Protein AF-A0A447U643-F1 (afdb_monomer_lite)

pLDDT: mean 84.45, std 20.15, range [32.84, 98.31]

Organism: Salmonella enterica I (NCBI:txid59201)

Structure (mmCIF, N/CA/C/O backbone):
data_AF-A0A447U643-F1
#
_entry.id   AF-A0A447U643-F1
#
loop_
_atom_site.group_PDB
_atom_site.id
_atom_site.type_symbol
_atom_site.label_atom_id
_atom_site.label_alt_id
_atom_site.label_comp_id
_atom_site.label_asym_id
_atom_site.label_entity_id
_atom_site.label_seq_id
_atom_site.pdbx_PDB_ins_code
_atom_site.Cartn_x
_atom_site.Cartn_y
_atom_site.Cartn_z
_atom_site.occupancy
_atom_site.B_iso_or_equiv
_atom_site.auth_seq_id
_atom_site.auth_comp_id
_atom_site.auth_asym_id
_atom_site.auth_atom_id
_atom_site.pdbx_PDB_model_num
ATOM 1 N N . MET A 1 1 ? -28.670 18.542 14.759 1.00 67.56 1 MET A N 1
ATOM 2 C CA . MET A 1 1 ? -28.078 17.184 14.752 1.00 67.56 1 MET A CA 1
ATOM 3 C C . MET A 1 1 ? -26.812 17.221 15.595 1.00 67.56 1 MET A C 1
ATOM 5 O O . MET A 1 1 ? -26.021 18.128 15.376 1.00 67.56 1 MET A O 1
ATOM 9 N N . SER A 1 2 ? -26.626 16.322 16.570 1.00 85.25 2 SER A N 1
ATOM 10 C CA . SER A 1 2 ? -25.354 16.250 17.307 1.00 85.25 2 SER A CA 1
ATOM 11 C C . SER A 1 2 ? -24.303 15.559 16.443 1.00 85.25 2 SER A C 1
ATOM 13 O O . SER A 1 2 ? -24.580 14.503 15.871 1.00 85.25 2 SER A O 1
ATOM 15 N N . LEU A 1 3 ? -23.105 16.133 16.352 1.00 87.19 3 LEU A N 1
ATOM 16 C CA . LEU A 1 3 ? -21.991 15.479 15.670 1.00 87.19 3 LEU A CA 1
ATOM 17 C C . LEU A 1 3 ? -21.588 14.204 16.432 1.00 87.19 3 LEU A C 1
ATOM 19 O O . LEU A 1 3 ? -21.605 14.206 17.666 1.00 87.19 3 LEU A O 1
ATOM 23 N N . PRO A 1 4 ? -21.238 13.113 15.732 1.00 88.06 4 PRO A N 1
ATOM 24 C CA . PRO A 1 4 ? -20.767 11.899 16.384 1.00 88.06 4 PRO A CA 1
ATOM 25 C C . PRO A 1 4 ? -19.458 12.169 17.141 1.00 88.06 4 PRO A C 1
ATOM 27 O O . PRO A 1 4 ? -18.509 12.716 16.583 1.00 88.06 4 PRO A O 1
ATOM 30 N N . TYR A 1 5 ? -19.405 11.767 18.413 1.00 94.06 5 TYR A N 1
ATOM 31 C CA . TYR A 1 5 ? -18.195 11.825 19.236 1.00 94.06 5 TYR A CA 1
ATOM 32 C C . TYR A 1 5 ? -17.400 10.521 19.106 1.00 94.06 5 TYR A C 1
ATOM 34 O O . TYR A 1 5 ? -17.943 9.434 19.312 1.00 94.06 5 TYR A O 1
ATOM 42 N N . LEU A 1 6 ? -16.105 10.628 18.794 1.00 95.88 6 LEU A N 1
ATOM 43 C CA . LEU A 1 6 ? -15.166 9.507 18.793 1.00 95.88 6 LEU A CA 1
ATOM 44 C C . LEU A 1 6 ? -14.160 9.687 19.929 1.00 95.88 6 LEU A C 1
ATOM 46 O O . LEU A 1 6 ? -13.400 10.654 19.948 1.00 95.88 6 LEU A O 1
ATOM 50 N N . SER A 1 7 ? -14.102 8.719 20.842 1.00 97.06 7 SER A N 1
ATOM 51 C CA . SER A 1 7 ? -12.969 8.609 21.763 1.00 97.06 7 SER A CA 1
ATOM 52 C C . SER A 1 7 ? -11.663 8.404 20.989 1.00 97.06 7 SER A C 1
ATOM 54 O O . SER A 1 7 ? -11.645 7.888 19.868 1.00 97.06 7 SER A O 1
ATOM 56 N N . LEU A 1 8 ? -10.538 8.730 21.622 1.00 97.88 8 LEU A N 1
ATOM 57 C CA . LEU A 1 8 ? -9.215 8.575 21.019 1.00 97.88 8 LEU A CA 1
ATOM 58 C C . LEU A 1 8 ? -8.931 7.128 20.574 1.00 97.88 8 LEU A C 1
ATOM 60 O O . LEU A 1 8 ? -8.360 6.900 19.509 1.00 97.88 8 LEU A O 1
ATOM 64 N N . SER A 1 9 ? -9.374 6.138 21.354 1.00 98.19 9 SER A N 1
ATOM 65 C CA . SER A 1 9 ? -9.249 4.720 20.998 1.00 98.19 9 SER A CA 1
ATOM 66 C C . SER A 1 9 ? -10.071 4.364 19.758 1.00 98.19 9 SER A C 1
ATOM 68 O O . SER A 1 9 ? -9.573 3.666 18.876 1.00 98.19 9 SER A O 1
ATOM 70 N N . GLN A 1 10 ? -11.297 4.883 19.641 1.00 97.75 10 GLN A N 1
ATOM 71 C CA . GLN A 1 10 ? -12.127 4.679 18.451 1.00 97.75 10 GLN A CA 1
ATOM 72 C C . GLN A 1 10 ? -11.513 5.347 17.217 1.00 97.75 10 GLN A C 1
ATOM 74 O O . GLN A 1 10 ? -11.446 4.713 16.167 1.00 97.75 10 GLN A O 1
ATOM 79 N N . ALA A 1 11 ? -11.005 6.576 17.346 1.00 97.06 11 ALA A N 1
ATOM 80 C CA . ALA A 1 11 ? -10.344 7.285 16.252 1.00 97.06 11 ALA A CA 1
ATOM 81 C C . ALA A 1 11 ? -9.099 6.532 15.745 1.00 97.06 11 ALA A C 1
ATOM 83 O O . ALA A 1 11 ? -8.931 6.359 14.538 1.00 97.06 11 ALA A O 1
ATOM 84 N N . ARG A 1 12 ? -8.263 5.999 16.650 1.00 97.88 12 ARG A N 1
ATOM 85 C CA . ARG A 1 12 ? -7.102 5.169 16.279 1.00 97.88 12 ARG A CA 1
ATOM 86 C C . ARG A 1 12 ? -7.513 3.887 15.563 1.00 97.88 12 ARG A C 1
ATOM 88 O O . ARG A 1 12 ? -6.961 3.576 14.512 1.00 97.88 12 ARG A O 1
ATOM 95 N N . CYS A 1 13 ? -8.489 3.157 16.103 1.00 98.00 13 CYS A N 1
ATOM 96 C CA . CYS A 1 13 ? -8.994 1.940 15.468 1.00 98.00 13 CYS A CA 1
ATOM 97 C C . CYS A 1 13 ? -9.582 2.232 14.086 1.00 98.00 13 CYS A C 1
ATOM 99 O O . CYS A 1 13 ? -9.329 1.476 13.152 1.00 98.00 13 CYS A O 1
ATOM 101 N N . LEU A 1 14 ? -10.313 3.340 13.938 1.00 96.94 14 LEU A N 1
ATOM 102 C CA . LEU A 1 14 ? -10.850 3.780 12.656 1.00 96.94 14 LEU A CA 1
ATOM 103 C C . LEU A 1 14 ? -9.731 4.104 11.663 1.00 96.94 14 LEU A C 1
ATOM 105 O O . LEU A 1 14 ? -9.799 3.665 10.520 1.00 96.94 14 LEU A O 1
ATOM 109 N N . HIS A 1 15 ? -8.677 4.799 12.091 1.00 96.00 15 HIS A N 1
ATOM 110 C CA . HIS A 1 15 ? -7.533 5.108 11.235 1.00 96.00 15 HIS A CA 1
ATOM 111 C C . HIS A 1 15 ? -6.780 3.841 10.797 1.00 96.00 15 HIS A C 1
ATOM 113 O O . HIS A 1 15 ? -6.546 3.636 9.606 1.00 96.00 15 HIS A O 1
ATOM 119 N N . LEU A 1 16 ? -6.477 2.933 11.731 1.00 96.81 16 LEU A N 1
ATOM 120 C CA . LEU A 1 16 ? -5.867 1.635 11.417 1.00 96.81 16 LEU A CA 1
ATOM 121 C C . LEU A 1 16 ? -6.764 0.799 10.497 1.00 96.81 16 LEU A C 1
ATOM 123 O O . LEU A 1 16 ? -6.270 0.102 9.608 1.00 96.81 16 LEU A O 1
ATOM 127 N N . ALA A 1 17 ? -8.084 0.862 10.689 1.00 96.56 17 ALA A N 1
ATOM 128 C CA . ALA A 1 17 ? -9.041 0.215 9.807 1.00 96.56 17 ALA A CA 1
ATOM 129 C C . ALA A 1 17 ? -9.013 0.854 8.423 1.00 96.56 17 ALA A C 1
ATOM 131 O O . ALA A 1 17 ? -8.928 0.120 7.453 1.00 96.56 17 ALA A O 1
ATOM 132 N N . ALA A 1 18 ? -9.022 2.176 8.289 1.00 95.62 18 ALA A N 1
ATOM 133 C CA . ALA A 1 18 ? -8.945 2.842 6.993 1.00 95.62 18 ALA A CA 1
A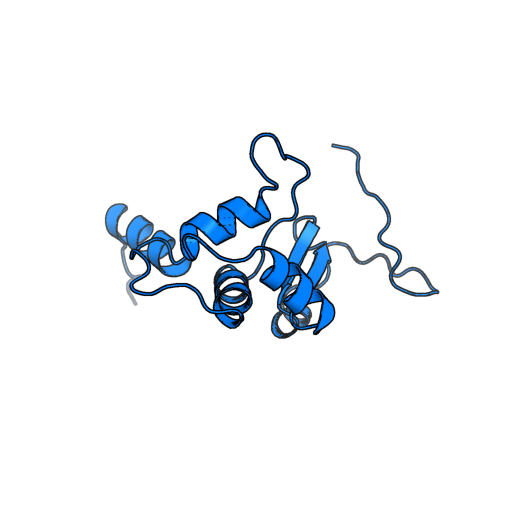TOM 134 C C . ALA A 1 18 ? -7.662 2.457 6.239 1.00 95.62 18 ALA A C 1
ATOM 136 O O . ALA A 1 18 ? -7.731 2.094 5.071 1.00 95.62 18 ALA A O 1
ATOM 137 N N . GLN A 1 19 ? -6.526 2.393 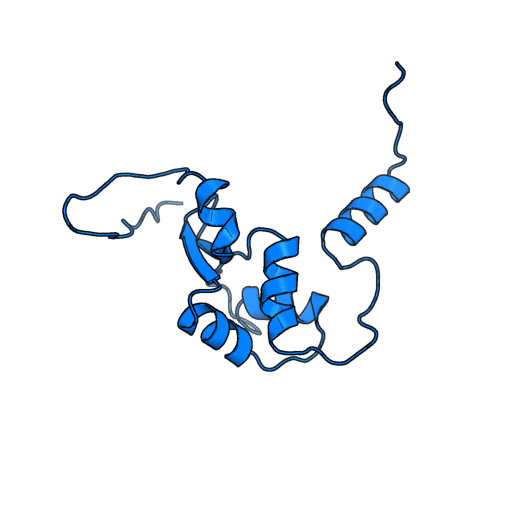6.938 1.00 94.75 19 GLN A N 1
ATOM 138 C CA . GLN A 1 19 ? -5.209 2.052 6.381 1.00 94.75 19 GLN A CA 1
ATOM 139 C C . GLN A 1 19 ? -4.986 0.552 6.116 1.00 94.75 19 GLN A C 1
ATOM 141 O O . GLN A 1 19 ? -4.019 0.175 5.455 1.00 94.75 19 GLN A O 1
ATOM 146 N N . GLY A 1 20 ? -5.859 -0.320 6.628 1.00 94.56 20 GLY A N 1
ATOM 147 C CA . GLY A 1 20 ? -5.721 -1.772 6.476 1.00 94.56 20 GLY A CA 1
ATOM 148 C C . GLY A 1 20 ? -4.747 -2.446 7.421 1.00 94.56 20 GLY A C 1
ATOM 149 O O . GLY A 1 20 ? -4.310 -3.556 7.148 1.00 94.56 20 GLY A O 1
ATOM 150 N N . LEU A 1 21 ? -4.466 -1.801 8.546 1.00 96.50 21 LEU A N 1
ATOM 151 C CA . LEU A 1 21 ? -3.530 -2.263 9.566 1.00 96.50 21 LEU A CA 1
ATOM 152 C C . LEU A 1 21 ? -4.231 -2.789 10.826 1.00 96.50 21 LEU A C 1
ATOM 154 O O . LEU A 1 21 ? -3.588 -3.380 11.684 1.00 96.50 21 LEU A O 1
ATOM 158 N N . LEU A 1 22 ? -5.553 -2.609 10.953 1.00 96.56 22 LEU A N 1
ATOM 159 C CA . LEU A 1 22 ? -6.289 -3.056 12.144 1.00 96.56 22 LEU A CA 1
ATOM 160 C C . LEU A 1 22 ? -6.341 -4.587 12.285 1.00 96.56 22 LEU A C 1
ATOM 162 O O . LEU A 1 22 ? -6.459 -5.107 13.391 1.00 96.56 22 LEU A O 1
ATOM 166 N N . LYS A 1 23 ? -6.310 -5.322 11.169 1.00 92.75 23 LYS A N 1
ATOM 167 C CA . LYS A 1 23 ? -6.421 -6.785 11.151 1.00 92.75 23 LYS A CA 1
ATOM 168 C C . LYS A 1 23 ? -5.225 -7.375 10.424 1.00 92.75 23 LYS A C 1
ATOM 170 O O . LYS A 1 23 ? -4.894 -6.931 9.330 1.00 92.75 23 LYS A O 1
ATOM 175 N N . LYS A 1 24 ? -4.644 -8.426 10.999 1.00 90.19 24 LYS A N 1
ATOM 176 C CA . LYS A 1 24 ? -3.598 -9.212 10.341 1.00 90.19 24 LYS A CA 1
ATOM 177 C C . LYS A 1 24 ? -4.152 -9.888 9.070 1.00 90.19 24 LYS A C 1
ATOM 179 O O . LYS A 1 24 ? -5.285 -10.388 9.115 1.00 90.19 24 LYS A O 1
ATOM 184 N N . PRO A 1 25 ? -3.378 -9.956 7.969 1.00 89.88 25 PRO A N 1
ATOM 185 C CA . PRO A 1 25 ? -3.738 -10.749 6.796 1.00 89.88 25 PRO A CA 1
ATOM 186 C C . PRO A 1 25 ? -4.030 -12.207 7.168 1.00 89.88 25 PRO A C 1
ATOM 188 O O . PRO A 1 25 ? -3.317 -12.808 7.971 1.00 89.88 25 PRO A O 1
ATOM 191 N N . ARG A 1 26 ? -5.101 -12.771 6.597 1.00 90.44 26 ARG A N 1
ATOM 192 C CA . ARG A 1 26 ? -5.562 -14.148 6.879 1.00 90.44 26 ARG A CA 1
ATOM 193 C C . ARG A 1 26 ? -5.124 -15.174 5.837 1.00 90.44 26 ARG A C 1
ATOM 195 O O . ARG A 1 26 ? -5.327 -16.364 6.041 1.00 90.44 26 ARG A O 1
ATOM 202 N N . ARG A 1 27 ? -4.570 -14.711 4.719 1.00 95.12 27 ARG A N 1
ATOM 203 C CA . ARG A 1 27 ? -4.074 -15.531 3.614 1.00 95.12 27 ARG A CA 1
ATOM 204 C C . ARG A 1 27 ? -2.808 -14.911 3.041 1.00 95.12 27 ARG A C 1
ATOM 206 O O . ARG A 1 27 ? -2.548 -13.731 3.277 1.00 95.12 27 ARG A O 1
ATOM 213 N N . ASN A 1 28 ? -2.086 -15.696 2.249 1.00 96.00 28 ASN A N 1
ATOM 214 C CA . ASN A 1 28 ? -0.999 -15.184 1.424 1.00 96.00 28 ASN A CA 1
ATOM 215 C C . ASN A 1 28 ? -1.532 -14.150 0.427 1.00 96.00 28 ASN A C 1
ATOM 217 O O . ASN A 1 28 ? -2.674 -14.259 -0.042 1.00 96.00 28 ASN A O 1
ATOM 221 N N . ALA A 1 29 ? -0.700 -13.157 0.125 1.00 97.31 29 ALA A N 1
ATOM 222 C CA . ALA A 1 29 ? -1.010 -12.134 -0.857 1.00 97.31 29 ALA A CA 1
ATOM 223 C C . ALA A 1 29 ? -1.134 -12.734 -2.268 1.00 97.31 29 ALA A C 1
ATOM 225 O O . ALA A 1 29 ? -0.500 -13.735 -2.600 1.00 97.31 29 ALA A O 1
ATOM 226 N N . LEU A 1 30 ? -1.956 -12.095 -3.089 1.00 97.69 30 LEU A N 1
ATOM 227 C CA . LEU A 1 30 ? -2.130 -12.328 -4.517 1.00 97.69 30 LEU A CA 1
ATOM 228 C C . LEU A 1 30 ? -1.717 -11.054 -5.274 1.00 97.69 30 LEU A C 1
ATOM 230 O O . LEU A 1 30 ? -1.759 -9.973 -4.682 1.00 97.69 30 LEU A O 1
ATOM 234 N N . PRO A 1 31 ? -1.386 -11.129 -6.577 1.00 97.25 31 PRO A N 1
ATOM 235 C CA . PRO A 1 31 ? -0.925 -9.965 -7.341 1.00 97.25 31 PRO A CA 1
ATOM 236 C C . PRO A 1 31 ? -1.838 -8.736 -7.228 1.00 97.25 31 PRO A C 1
ATOM 238 O O . PRO A 1 31 ? -1.367 -7.627 -6.987 1.00 97.25 31 PRO A O 1
ATOM 241 N N . GLY A 1 32 ? -3.157 -8.941 -7.307 1.00 97.00 32 GLY A N 1
ATOM 242 C CA . GLY A 1 32 ? -4.140 -7.857 -7.207 1.00 97.00 32 GLY A CA 1
ATOM 243 C C . GLY A 1 32 ? -4.200 -7.169 -5.837 1.00 97.00 32 GLY A C 1
ATOM 244 O O . GLY A 1 32 ? -4.723 -6.059 -5.737 1.00 97.00 32 GLY A O 1
ATOM 245 N N . ASP A 1 33 ? -3.646 -7.775 -4.781 1.00 97.50 33 ASP A N 1
ATOM 246 C CA . ASP A 1 33 ? -3.651 -7.169 -3.448 1.00 97.50 33 ASP A CA 1
ATOM 247 C C . ASP A 1 33 ? -2.703 -5.965 -3.351 1.00 97.50 33 ASP A C 1
ATOM 249 O O . ASP A 1 33 ? -2.934 -5.089 -2.519 1.00 97.50 33 ASP A O 1
ATOM 253 N N . VAL A 1 34 ? -1.677 -5.875 -4.210 1.00 97.94 34 VAL A N 1
ATOM 254 C CA . VAL A 1 34 ? -0.801 -4.692 -4.291 1.00 97.94 34 VAL A CA 1
ATOM 255 C C . VAL A 1 34 ? -1.608 -3.477 -4.733 1.00 97.94 34 VAL A C 1
ATOM 257 O O . VAL A 1 34 ? -1.658 -2.472 -4.020 1.00 97.94 34 VAL A O 1
ATOM 260 N N . LEU A 1 35 ? -2.313 -3.596 -5.861 1.00 97.31 35 LEU A N 1
ATOM 261 C CA . LEU A 1 35 ? -3.186 -2.537 -6.359 1.00 97.31 35 LEU A CA 1
ATOM 262 C C . LEU A 1 35 ? -4.286 -2.210 -5.345 1.00 97.31 35 LEU A C 1
ATOM 264 O O . LEU A 1 35 ? -4.562 -1.035 -5.110 1.00 97.31 35 LEU A O 1
ATOM 268 N N . ALA A 1 36 ? -4.886 -3.220 -4.706 1.00 96.88 36 ALA A N 1
ATOM 269 C CA . ALA A 1 36 ? -5.919 -3.012 -3.694 1.00 96.88 36 ALA A CA 1
ATOM 270 C C . ALA A 1 36 ? -5.391 -2.269 -2.452 1.00 96.88 36 ALA A C 1
ATOM 272 O O . ALA A 1 36 ? -6.075 -1.389 -1.927 1.00 96.88 36 ALA A O 1
ATOM 273 N N . ALA A 1 37 ? -4.178 -2.587 -1.991 1.00 97.25 37 ALA A N 1
ATOM 274 C CA . ALA A 1 37 ? -3.549 -1.916 -0.857 1.00 97.25 37 ALA A CA 1
ATOM 275 C C . ALA A 1 37 ? -3.248 -0.445 -1.170 1.00 97.25 37 ALA A C 1
ATOM 277 O O . ALA A 1 37 ? -3.602 0.426 -0.375 1.00 97.25 37 ALA A O 1
ATOM 278 N N . ILE A 1 38 ? -2.663 -0.159 -2.337 1.00 97.00 38 ILE A N 1
ATOM 279 C CA . ILE A 1 38 ? -2.379 1.217 -2.778 1.00 97.00 38 ILE A CA 1
ATOM 280 C C . ILE A 1 38 ? -3.686 1.984 -2.980 1.00 97.00 38 ILE A C 1
ATOM 282 O O . ILE A 1 38 ? -3.835 3.082 -2.460 1.00 97.00 38 ILE A O 1
ATOM 286 N N . SER A 1 39 ? -4.684 1.365 -3.611 1.00 95.56 39 SER A N 1
ATOM 287 C CA . SER A 1 39 ? -6.020 1.945 -3.806 1.00 95.56 39 SER A CA 1
ATOM 288 C C . SER A 1 39 ? -6.734 2.301 -2.504 1.00 95.56 39 SER A C 1
ATOM 290 O O . SER A 1 39 ? -7.541 3.225 -2.475 1.00 95.56 39 SER A O 1
ATOM 292 N N . ARG A 1 40 ? -6.466 1.568 -1.421 1.00 95.75 40 ARG A N 1
ATOM 293 C CA . ARG A 1 40 ? -7.016 1.861 -0.095 1.00 95.75 40 ARG A CA 1
ATOM 294 C C . ARG A 1 40 ? -6.306 3.031 0.585 1.00 95.75 40 ARG A C 1
ATOM 296 O O . ARG A 1 40 ? -6.957 3.811 1.271 1.00 95.75 40 ARG A O 1
ATOM 303 N N . MET A 1 41 ? -4.986 3.127 0.422 1.00 94.56 41 MET A N 1
ATOM 304 C CA . MET A 1 41 ? -4.194 4.269 0.901 1.00 94.56 41 MET A CA 1
ATOM 305 C C . MET A 1 41 ? -4.372 5.514 0.024 1.00 94.56 41 MET A C 1
ATOM 307 O O . MET A 1 41 ? -4.027 6.610 0.452 1.00 94.56 41 MET A O 1
ATOM 311 N N . ALA A 1 42 ? -4.906 5.323 -1.184 1.00 92.25 42 ALA A N 1
ATOM 312 C CA . ALA A 1 42 ? -5.037 6.265 -2.288 1.00 92.25 42 ALA A CA 1
ATOM 313 C C . ALA A 1 42 ? -3.705 6.712 -2.921 1.00 92.25 42 ALA A C 1
ATOM 315 O O . ALA A 1 42 ? -3.634 6.833 -4.140 1.00 92.25 42 ALA A O 1
ATOM 316 N N . LEU A 1 43 ? -2.641 6.872 -2.131 1.00 92.69 43 LEU A N 1
ATOM 317 C CA . LEU A 1 43 ? -1.286 7.174 -2.596 1.00 92.69 43 LEU A CA 1
ATOM 318 C C . LEU A 1 43 ? -0.271 6.286 -1.864 1.00 92.69 43 LEU A C 1
ATOM 320 O O . LEU A 1 43 ? -0.403 6.043 -0.662 1.00 92.69 43 LEU A O 1
ATOM 324 N N . LEU A 1 44 ? 0.764 5.830 -2.569 1.00 95.38 44 LEU A N 1
ATOM 325 C CA . LEU A 1 44 ? 1.938 5.195 -1.962 1.00 95.38 44 LEU A CA 1
ATOM 326 C C . LEU A 1 44 ? 3.185 6.005 -2.302 1.00 95.38 44 LEU A C 1
ATOM 328 O O . LEU A 1 44 ? 3.620 5.996 -3.444 1.00 95.38 44 LEU A O 1
ATOM 332 N N . GLN A 1 45 ? 3.762 6.695 -1.324 1.00 93.62 45 GLN A N 1
ATOM 333 C CA . GLN A 1 45 ? 4.933 7.546 -1.535 1.00 93.62 45 GLN A CA 1
ATOM 334 C C . GLN A 1 45 ? 6.131 6.766 -2.097 1.00 93.62 45 GLN A C 1
ATOM 336 O O . GLN A 1 45 ? 6.428 5.659 -1.644 1.00 93.62 45 GLN A O 1
ATOM 341 N N . ILE A 1 46 ? 6.826 7.375 -3.056 1.00 92.69 46 ILE A N 1
ATOM 342 C CA . ILE A 1 46 ? 8.122 6.949 -3.578 1.00 92.69 46 ILE A CA 1
ATOM 343 C C . ILE A 1 46 ? 9.181 7.700 -2.773 1.00 92.69 46 ILE A C 1
ATOM 345 O O . ILE A 1 46 ? 9.221 8.925 -2.775 1.00 92.69 46 ILE A O 1
ATOM 349 N N . ASP A 1 47 ? 10.018 6.957 -2.062 1.00 88.06 47 ASP A N 1
ATOM 350 C CA . ASP A 1 47 ? 11.059 7.505 -1.193 1.00 88.06 47 ASP A CA 1
ATOM 351 C C . ASP A 1 47 ? 12.427 6.971 -1.633 1.00 88.06 47 ASP A C 1
ATOM 353 O O . ASP A 1 47 ? 12.540 5.834 -2.112 1.00 88.06 47 ASP A O 1
ATOM 357 N N . THR A 1 48 ? 13.459 7.794 -1.469 1.00 78.56 48 THR A N 1
ATOM 358 C CA . THR A 1 48 ? 14.853 7.471 -1.780 1.00 78.56 48 THR A CA 1
ATOM 359 C C . THR A 1 48 ? 15.541 6.687 -0.658 1.00 78.56 48 THR A C 1
ATOM 361 O O . THR A 1 48 ? 16.553 6.034 -0.919 1.00 78.56 48 THR A O 1
ATOM 364 N N . ILE A 1 49 ? 14.993 6.670 0.564 1.00 81.75 49 ILE A N 1
ATOM 365 C CA . ILE A 1 49 ? 15.543 5.900 1.688 1.00 81.75 49 ILE A CA 1
ATOM 366 C C . ILE A 1 49 ? 15.472 4.392 1.397 1.00 81.75 49 ILE A C 1
ATOM 368 O O . ILE A 1 49 ? 14.407 3.839 1.104 1.00 81.75 49 ILE A O 1
ATOM 372 N N 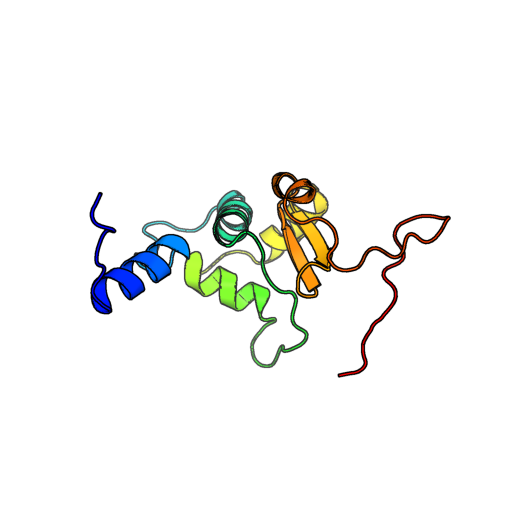. ASN A 1 50 ? 16.614 3.707 1.526 1.00 86.38 50 ASN A N 1
ATOM 373 C CA . ASN A 1 50 ? 16.766 2.299 1.144 1.00 86.38 50 ASN A CA 1
ATOM 374 C C . ASN A 1 50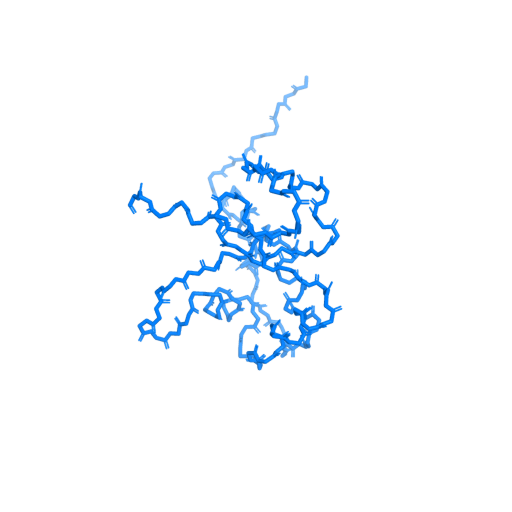 ? 17.679 1.460 2.067 1.00 86.38 50 ASN A C 1
ATOM 376 O O . ASN A 1 50 ? 18.175 0.425 1.632 1.00 86.38 50 ASN A O 1
ATOM 380 N N . VAL A 1 51 ? 17.875 1.856 3.335 1.00 86.06 51 VAL A N 1
ATOM 381 C CA . VAL A 1 51 ? 18.817 1.191 4.272 1.00 86.06 51 VAL A CA 1
ATOM 382 C C . VAL A 1 51 ? 18.549 -0.314 4.439 1.00 86.06 51 VAL A C 1
ATOM 384 O O . VAL A 1 51 ? 19.484 -1.100 4.545 1.00 86.06 51 VAL A O 1
ATOM 387 N N . VAL A 1 52 ? 17.276 -0.721 4.454 1.00 85.06 52 VAL A N 1
ATOM 388 C CA . VAL A 1 52 ? 16.860 -2.139 4.506 1.00 85.06 52 VAL A CA 1
ATOM 389 C C . VAL A 1 52 ? 16.215 -2.555 3.185 1.00 85.06 52 VAL A C 1
ATOM 391 O O . VAL A 1 52 ? 16.555 -3.575 2.596 1.00 85.06 52 VAL A O 1
ATOM 394 N N . ALA A 1 53 ? 15.262 -1.747 2.725 1.00 87.69 53 ALA A N 1
ATOM 395 C CA . ALA A 1 53 ? 14.612 -1.810 1.424 1.00 87.69 53 ALA A CA 1
ATOM 396 C C . ALA A 1 53 ? 14.012 -0.426 1.137 1.00 87.69 53 ALA A C 1
ATOM 398 O O . ALA A 1 53 ? 13.875 0.384 2.058 1.00 87.69 53 ALA A O 1
ATOM 399 N N . ARG A 1 54 ? 13.613 -0.155 -0.112 1.00 90.69 54 ARG A N 1
ATOM 400 C CA . ARG A 1 54 ? 12.877 1.078 -0.435 1.00 90.69 54 ARG A CA 1
ATOM 401 C C . ARG A 1 54 ? 11.567 1.143 0.361 1.00 90.69 54 ARG A C 1
ATOM 403 O O . ARG A 1 54 ? 10.865 0.133 0.463 1.00 90.69 54 ARG A O 1
ATOM 410 N N . SER A 1 55 ? 11.208 2.332 0.851 1.00 92.88 55 SER A N 1
ATOM 411 C CA . SER A 1 55 ? 9.986 2.571 1.644 1.00 92.88 55 SER A CA 1
ATOM 412 C C . SER A 1 55 ? 8.704 1.927 1.073 1.00 92.88 55 SER A C 1
ATOM 414 O O . SER A 1 55 ? 8.020 1.231 1.834 1.00 92.88 55 SER A O 1
ATOM 416 N N . PRO A 1 56 ? 8.401 2.010 -0.246 1.00 94.81 56 PRO A N 1
ATOM 417 C CA . PRO A 1 56 ? 7.194 1.399 -0.813 1.00 94.81 56 PRO A CA 1
ATOM 418 C C . PRO A 1 56 ? 7.050 -0.090 -0.491 1.00 94.81 56 PRO A C 1
ATOM 420 O O . PRO A 1 56 ? 5.956 -0.579 -0.200 1.00 94.81 56 PRO A O 1
ATOM 423 N N . TYR A 1 57 ? 8.168 -0.819 -0.490 1.00 95.56 57 TYR A N 1
ATOM 424 C CA . TYR A 1 57 ? 8.165 -2.254 -0.245 1.00 95.56 57 TYR A CA 1
ATOM 425 C C . TYR A 1 57 ? 7.866 -2.591 1.210 1.00 95.56 57 TYR A C 1
ATOM 427 O O . TYR A 1 57 ? 7.136 -3.549 1.467 1.00 95.56 57 TYR A O 1
ATOM 435 N N . LEU A 1 58 ? 8.377 -1.790 2.147 1.00 95.06 58 LEU A N 1
ATOM 436 C CA . LEU A 1 58 ? 8.111 -1.948 3.576 1.00 95.06 58 LEU A CA 1
ATOM 437 C C . LEU A 1 58 ? 6.647 -1.628 3.895 1.00 95.06 58 LEU A C 1
ATOM 439 O O . LEU A 1 58 ? 5.983 -2.397 4.590 1.00 95.06 58 LEU A O 1
ATOM 443 N N . VAL A 1 59 ? 6.114 -0.544 3.323 1.00 95.81 59 VAL A N 1
ATOM 444 C CA . VAL A 1 59 ? 4.712 -0.133 3.496 1.00 95.81 59 VAL A CA 1
ATOM 445 C C . VAL A 1 59 ? 3.749 -1.218 3.003 1.00 95.81 59 VAL A C 1
ATOM 447 O O . VAL A 1 59 ? 2.774 -1.536 3.696 1.00 95.81 59 VAL A O 1
ATOM 450 N N . LEU A 1 60 ? 4.030 -1.813 1.838 1.00 96.50 60 LEU A N 1
ATOM 451 C CA . LEU A 1 60 ? 3.261 -2.936 1.297 1.00 96.50 60 LEU A CA 1
ATOM 452 C C . LEU A 1 60 ? 3.430 -4.203 2.145 1.00 96.50 60 LEU A C 1
ATOM 454 O O . LEU A 1 60 ? 2.432 -4.850 2.462 1.00 96.50 60 LEU A O 1
ATOM 458 N N . PHE A 1 61 ? 4.647 -4.520 2.594 1.00 95.62 61 PHE A N 1
ATOM 459 C CA . PHE A 1 61 ? 4.901 -5.670 3.467 1.00 95.62 61 PHE A CA 1
ATOM 460 C C . PHE A 1 61 ? 4.098 -5.593 4.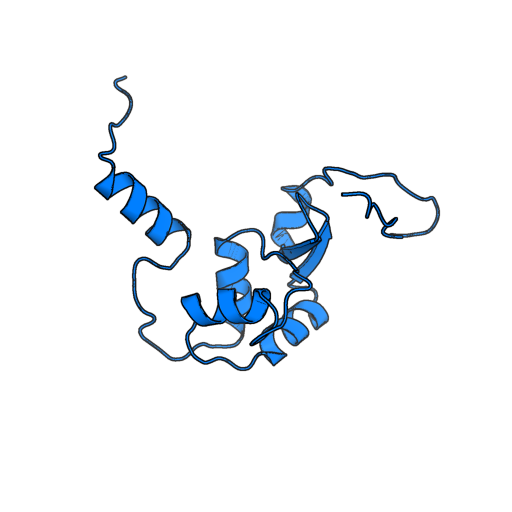774 1.00 95.62 61 PHE A C 1
ATOM 462 O O . PHE A 1 61 ? 3.497 -6.585 5.183 1.00 95.62 61 PHE A O 1
ATOM 469 N N . SER A 1 62 ? 3.987 -4.416 5.401 1.00 94.88 62 SER A N 1
ATOM 470 C CA . SER A 1 62 ? 3.176 -4.242 6.618 1.00 94.88 62 SER A CA 1
ATOM 471 C C . SER A 1 62 ? 1.687 -4.563 6.425 1.00 94.88 62 SER A C 1
ATOM 473 O O . SER A 1 62 ? 0.992 -4.837 7.401 1.00 94.88 62 SER A O 1
ATOM 475 N N . ARG A 1 63 ? 1.184 -4.523 5.184 1.00 95.50 63 ARG A N 1
ATOM 476 C CA . ARG A 1 63 ? -0.233 -4.747 4.840 1.00 95.50 63 ARG A CA 1
ATOM 477 C C . ARG A 1 63 ? -0.488 -6.122 4.240 1.00 95.50 63 ARG A C 1
ATOM 479 O O . ARG A 1 63 ? -1.557 -6.682 4.454 1.00 95.50 63 ARG A O 1
ATOM 486 N N . LEU A 1 64 ? 0.471 -6.650 3.488 1.00 96.25 64 LEU A N 1
ATOM 487 C CA . LEU A 1 64 ? 0.328 -7.879 2.708 1.00 96.25 64 LEU A CA 1
ATOM 488 C C . LEU A 1 64 ? 1.077 -9.069 3.323 1.00 96.25 64 LEU A C 1
ATOM 490 O O . LEU A 1 64 ? 0.784 -10.215 2.991 1.00 96.25 64 LEU A O 1
ATOM 494 N N . GLY A 1 65 ? 2.015 -8.816 4.239 1.00 95.06 65 GLY A N 1
ATOM 495 C CA . GLY A 1 65 ? 3.015 -9.799 4.640 1.00 95.06 65 GLY A CA 1
ATOM 496 C C . GLY A 1 65 ? 4.031 -10.034 3.522 1.00 95.06 65 GLY A C 1
ATOM 497 O O . GLY A 1 65 ? 4.284 -9.147 2.709 1.00 95.06 65 GLY A O 1
ATOM 498 N N . SER A 1 66 ? 4.623 -11.230 3.479 1.00 95.06 66 SER A N 1
ATOM 499 C CA . SER A 1 66 ? 5.543 -11.602 2.399 1.00 95.06 66 SER A CA 1
ATOM 500 C C . SER A 1 66 ? 4.805 -11.642 1.059 1.00 95.06 66 SER A C 1
ATOM 502 O O . SER A 1 66 ? 3.789 -12.328 0.926 1.00 95.06 66 SER A O 1
ATOM 504 N N . TYR A 1 67 ? 5.316 -10.909 0.073 1.00 96.94 67 TYR A N 1
ATOM 505 C CA . TYR A 1 67 ? 4.787 -10.867 -1.286 1.00 96.94 67 TYR A CA 1
ATOM 506 C C . TYR A 1 67 ? 5.941 -10.676 -2.290 1.00 96.94 67 TYR A C 1
ATOM 508 O O . TYR A 1 67 ? 6.964 -10.080 -1.941 1.00 96.94 67 TYR A O 1
ATOM 516 N N . PRO A 1 68 ? 5.808 -11.153 -3.539 1.00 97.44 68 PRO A N 1
ATOM 517 C CA . PRO A 1 68 ? 6.757 -10.841 -4.604 1.00 97.44 68 PRO A CA 1
ATOM 518 C C . PRO A 1 68 ? 6.736 -9.349 -4.970 1.00 97.44 68 PRO A C 1
ATOM 520 O O . PRO A 1 68 ? 5.736 -8.841 -5.475 1.00 97.44 68 PRO A O 1
ATOM 523 N N . GLN A 1 69 ? 7.860 -8.650 -4.774 1.00 95.12 69 GLN A N 1
ATOM 524 C CA . GLN A 1 69 ? 7.973 -7.209 -5.062 1.00 95.12 69 GLN A CA 1
ATOM 525 C C . GLN A 1 69 ? 7.727 -6.865 -6.541 1.00 95.12 69 GLN A C 1
ATOM 527 O O . GLN A 1 69 ? 7.170 -5.809 -6.827 1.00 95.12 69 GLN A O 1
ATOM 532 N N . ALA A 1 70 ? 8.025 -7.794 -7.460 1.00 97.06 70 ALA A N 1
ATOM 533 C CA . ALA A 1 70 ? 7.782 -7.648 -8.900 1.00 97.06 70 ALA A CA 1
ATOM 534 C C . ALA A 1 70 ? 6.309 -7.373 -9.262 1.00 97.06 70 ALA A C 1
ATOM 536 O O . ALA A 1 70 ? 6.016 -6.905 -10.359 1.00 97.06 70 ALA A O 1
ATOM 537 N N . TRP A 1 71 ? 5.359 -7.650 -8.362 1.00 98.31 71 TRP A N 1
ATOM 538 C CA . TRP A 1 71 ? 3.952 -7.312 -8.582 1.00 98.31 71 TRP A CA 1
ATOM 539 C C . TRP A 1 71 ? 3.692 -5.804 -8.626 1.00 98.31 71 TRP A C 1
ATOM 541 O O . TRP A 1 71 ? 2.755 -5.386 -9.301 1.00 98.31 71 TRP A O 1
ATOM 551 N N . LEU A 1 72 ? 4.512 -4.990 -7.952 1.00 96.56 72 LEU A N 1
ATOM 552 C CA . LEU A 1 72 ? 4.419 -3.533 -8.054 1.00 96.56 72 LEU A CA 1
ATOM 553 C C . LEU A 1 72 ? 4.814 -3.059 -9.459 1.00 96.56 72 LEU A C 1
ATOM 555 O O . LEU A 1 72 ? 4.064 -2.318 -10.093 1.00 96.56 72 LEU A O 1
ATOM 559 N N . ASP A 1 73 ? 5.945 -3.551 -9.965 1.00 94.31 73 ASP A N 1
ATOM 560 C CA . ASP A 1 73 ? 6.445 -3.217 -11.302 1.00 94.31 73 ASP A CA 1
ATOM 561 C C . ASP A 1 73 ? 5.485 -3.708 -12.397 1.00 94.31 73 ASP A C 1
ATOM 563 O O . ASP A 1 73 ? 5.225 -3.015 -13.378 1.00 94.31 73 ASP A O 1
ATOM 567 N N . GLU A 1 74 ? 4.888 -4.886 -12.210 1.00 97.19 74 GLU A N 1
ATOM 568 C CA . GLU A 1 74 ? 3.888 -5.426 -13.129 1.00 97.19 74 GLU A CA 1
ATOM 569 C C . GLU A 1 74 ? 2.615 -4.565 -13.174 1.00 97.19 74 GLU A C 1
ATOM 571 O O . GLU A 1 74 ? 2.071 -4.338 -14.255 1.00 97.19 74 GLU A O 1
ATOM 576 N N . ALA A 1 75 ? 2.153 -4.045 -12.033 1.00 96.69 75 ALA A N 1
ATOM 577 C CA . ALA A 1 75 ? 0.999 -3.146 -11.981 1.00 96.69 75 ALA A CA 1
ATOM 578 C C . ALA A 1 75 ? 1.277 -1.801 -12.686 1.00 96.69 75 ALA A C 1
ATOM 580 O O . ALA A 1 75 ? 0.396 -1.267 -13.366 1.00 96.69 75 ALA A O 1
ATOM 581 N N . LEU A 1 76 ? 2.509 -1.282 -12.593 1.00 94.38 76 LEU A N 1
ATOM 582 C CA . LEU A 1 76 ? 2.964 -0.126 -13.380 1.00 94.38 76 LEU A CA 1
ATOM 583 C C . LEU A 1 76 ? 2.982 -0.445 -14.877 1.00 94.38 76 LEU A C 1
ATOM 585 O O . LEU A 1 76 ? 2.417 0.294 -15.680 1.00 94.38 76 LEU A O 1
ATOM 589 N N . ARG A 1 77 ? 3.562 -1.587 -15.257 1.00 95.38 77 ARG A N 1
ATOM 590 C CA . ARG A 1 77 ? 3.656 -2.031 -16.656 1.00 95.3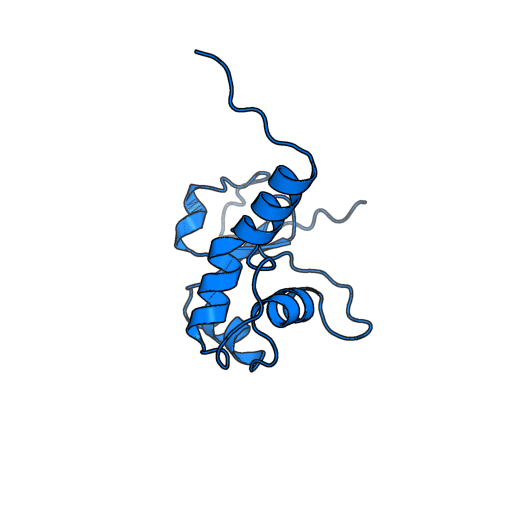8 77 ARG A CA 1
ATOM 591 C C . ARG A 1 77 ? 2.284 -2.249 -17.299 1.00 95.38 77 ARG A C 1
ATOM 593 O O . ARG A 1 77 ? 2.116 -1.997 -18.489 1.00 95.38 77 ARG A O 1
ATOM 600 N N . ARG A 1 78 ? 1.294 -2.697 -16.521 1.00 96.56 78 ARG A N 1
ATOM 601 C CA . ARG A 1 78 ? -0.113 -2.824 -16.946 1.00 96.56 78 ARG A CA 1
ATOM 602 C C . ARG A 1 78 ? -0.861 -1.490 -16.997 1.00 96.56 78 ARG A C 1
ATOM 604 O O . ARG A 1 78 ? -1.988 -1.449 -17.486 1.00 96.56 78 ARG A O 1
ATOM 611 N N . GLY A 1 79 ? -0.266 -0.410 -16.493 1.00 94.69 79 GLY A N 1
ATOM 612 C CA . GLY A 1 79 ? -0.905 0.899 -16.388 1.00 94.69 79 GLY A CA 1
ATOM 613 C C . GLY A 1 79 ? -2.057 0.929 -15.381 1.00 94.69 79 GLY A C 1
ATOM 614 O O . GLY A 1 79 ? -2.970 1.742 -15.525 1.00 94.69 79 GLY A O 1
ATOM 615 N N . GLU A 1 80 ? -2.055 0.027 -14.396 1.00 96.38 80 GLU A N 1
ATOM 616 C CA . GLU A 1 80 ? -2.990 0.044 -13.262 1.00 96.38 80 GLU A CA 1
ATOM 617 C C . GLU A 1 80 ? -2.562 1.090 -12.222 1.00 96.38 80 GLU A C 1
ATOM 619 O O . GLU A 1 80 ? -3.403 1.727 -11.579 1.00 96.38 80 GLU A O 1
ATOM 624 N N . LEU A 1 81 ? -1.248 1.290 -12.111 1.00 95.69 81 LEU A N 1
ATOM 625 C CA . LEU A 1 81 ? -0.594 2.334 -11.335 1.00 95.69 81 LEU A CA 1
ATOM 626 C C . LEU A 1 81 ? 0.162 3.284 -12.268 1.00 95.69 81 LEU A C 1
ATOM 628 O O . LEU A 1 81 ? 0.544 2.913 -13.377 1.00 95.69 81 LEU A O 1
ATOM 632 N N . MET A 1 82 ? 0.421 4.490 -11.781 1.00 93.25 82 MET A N 1
ATOM 633 C CA . MET A 1 82 ? 1.330 5.453 -12.395 1.00 93.25 82 MET A CA 1
ATOM 634 C C . MET A 1 82 ? 2.231 6.068 -11.330 1.00 93.25 82 MET A C 1
ATOM 636 O O . MET A 1 82 ? 1.796 6.263 -10.195 1.00 93.25 82 MET A O 1
ATOM 640 N N . GLU A 1 83 ? 3.468 6.386 -11.699 1.00 92.94 83 GLU A N 1
ATOM 641 C CA . GLU A 1 83 ? 4.288 7.309 -10.918 1.00 92.94 83 GLU A CA 1
ATOM 642 C C . GLU A 1 83 ? 3.753 8.724 -11.132 1.00 92.94 83 GLU A C 1
ATOM 644 O O . GLU A 1 83 ? 3.502 9.145 -12.262 1.00 92.94 83 GLU A O 1
ATOM 649 N N . TYR A 1 84 ? 3.510 9.434 -10.038 1.00 89.38 84 TYR A N 1
ATOM 650 C CA . TYR A 1 84 ? 2.822 10.712 -10.055 1.00 89.38 84 TYR A CA 1
ATOM 651 C C . TYR A 1 84 ? 3.345 11.639 -8.963 1.00 89.38 84 TYR A C 1
ATOM 653 O O . TYR A 1 84 ? 3.752 11.187 -7.893 1.00 89.38 84 TYR A O 1
ATOM 661 N N . TRP A 1 85 ? 3.293 12.944 -9.221 1.00 87.19 85 TRP A N 1
ATOM 662 C CA . TRP A 1 85 ? 3.591 13.967 -8.225 1.00 87.19 85 TRP A CA 1
ATOM 663 C C . TRP A 1 85 ? 2.286 14.543 -7.672 1.00 87.19 85 TRP A C 1
ATOM 665 O O . TRP A 1 85 ? 1.649 15.382 -8.309 1.00 87.19 85 TRP A O 1
ATOM 675 N N . ALA A 1 86 ? 1.868 14.065 -6.499 1.00 85.62 86 ALA A N 1
ATOM 676 C CA . ALA A 1 86 ? 0.710 14.600 -5.783 1.00 85.62 86 ALA A CA 1
ATOM 677 C C . ALA A 1 86 ? 1.185 15.616 -4.732 1.00 85.62 86 ALA A C 1
ATOM 679 O O . ALA A 1 86 ? 1.716 16.671 -5.079 1.00 85.62 86 ALA A O 1
ATOM 680 N N . HIS A 1 87 ? 1.018 15.299 -3.447 1.00 82.00 87 HIS A N 1
ATOM 681 C CA . HIS A 1 87 ? 1.729 16.010 -2.385 1.00 82.00 87 HIS A CA 1
ATOM 682 C C . HIS A 1 87 ? 3.247 15.795 -2.514 1.00 82.00 87 HIS A C 1
ATOM 684 O O . HIS A 1 87 ? 4.004 16.722 -2.283 1.00 82.00 87 HIS A O 1
ATOM 690 N N . GLU A 1 88 ? 3.667 14.589 -2.911 1.00 86.69 88 GLU A N 1
ATOM 691 C CA . GLU A 1 88 ? 5.050 14.187 -3.207 1.00 86.69 88 GLU A CA 1
ATOM 692 C C . GLU A 1 88 ? 5.048 13.132 -4.329 1.00 86.69 88 GLU A C 1
ATOM 694 O O . GLU A 1 88 ? 3.977 12.686 -4.771 1.00 86.69 88 GLU A O 1
ATOM 699 N N . ALA A 1 89 ? 6.235 12.685 -4.756 1.00 90.88 89 ALA A N 1
ATOM 700 C CA . ALA A 1 89 ? 6.386 11.521 -5.628 1.00 90.88 89 ALA A CA 1
ATOM 701 C C . ALA A 1 89 ? 5.693 10.284 -5.027 1.00 90.88 89 ALA A C 1
ATOM 703 O O . ALA A 1 89 ? 5.927 9.906 -3.876 1.00 90.88 89 ALA A O 1
ATOM 704 N N . CYS A 1 90 ? 4.821 9.636 -5.797 1.00 93.19 90 CYS A N 1
ATOM 705 C CA . CYS A 1 90 ? 4.005 8.521 -5.329 1.00 93.19 90 CYS A CA 1
ATOM 706 C C . CYS A 1 90 ? 3.549 7.597 -6.466 1.00 93.19 90 CYS A C 1
ATOM 708 O O . CYS A 1 90 ? 3.515 7.979 -7.632 1.00 93.19 90 CYS A O 1
ATOM 710 N N . PHE A 1 91 ? 3.145 6.380 -6.109 1.00 95.44 91 PHE A N 1
ATOM 711 C CA . PHE A 1 91 ? 2.334 5.512 -6.948 1.00 95.44 91 PHE A CA 1
ATOM 712 C C . PHE A 1 91 ? 0.855 5.840 -6.740 1.00 95.44 91 PHE A C 1
ATOM 714 O O . PHE A 1 91 ? 0.339 5.754 -5.620 1.00 95.44 91 PHE A O 1
ATOM 721 N N . LEU A 1 92 ? 0.181 6.178 -7.835 1.00 94.19 92 LEU A N 1
ATOM 722 C CA . LEU A 1 92 ? -1.228 6.547 -7.886 1.00 94.19 92 LEU A CA 1
ATOM 723 C C . LEU A 1 92 ? -2.021 5.488 -8.673 1.00 94.19 92 LEU A C 1
ATOM 725 O O . LEU A 1 92 ? -1.628 5.147 -9.793 1.00 94.19 92 LEU A O 1
ATOM 729 N N . PRO A 1 93 ? -3.151 4.970 -8.154 1.00 95.56 93 PRO A N 1
ATOM 730 C CA . PRO A 1 93 ? -4.064 4.153 -8.943 1.00 95.56 93 PRO A CA 1
ATOM 731 C C . PRO A 1 93 ? -4.623 4.946 -10.120 1.00 95.56 93 PRO A C 1
ATOM 733 O O . PRO A 1 93 ? -5.145 6.047 -9.950 1.00 95.56 93 PRO A O 1
ATOM 736 N N . ARG A 1 94 ? -4.614 4.364 -11.321 1.00 92.00 94 ARG A N 1
ATOM 737 C CA . ARG A 1 94 ? -5.075 5.047 -12.542 1.00 92.00 94 ARG A CA 1
ATOM 738 C C . ARG A 1 94 ? -6.485 5.628 -12.433 1.00 92.00 94 ARG A C 1
ATOM 740 O O . ARG A 1 94 ? -6.766 6.677 -13.010 1.00 92.00 94 ARG A O 1
ATOM 747 N N . ARG A 1 95 ? -7.376 4.957 -11.700 1.00 90.69 95 ARG A N 1
ATOM 748 C CA . ARG A 1 95 ? -8.758 5.417 -11.481 1.00 90.69 95 ARG A CA 1
ATOM 749 C C . ARG A 1 95 ? -8.837 6.736 -10.699 1.00 90.69 95 ARG A C 1
ATOM 751 O O . ARG A 1 95 ? -9.792 7.481 -10.887 1.00 90.69 95 ARG A O 1
ATOM 758 N N . ASP A 1 96 ? -7.838 7.019 -9.865 1.00 89.88 96 ASP A N 1
ATOM 759 C CA . ASP A 1 96 ? -7.821 8.150 -8.937 1.00 89.88 96 ASP A CA 1
ATOM 760 C C . ASP A 1 96 ? -7.125 9.385 -9.541 1.00 89.88 96 ASP A C 1
ATOM 762 O O . ASP A 1 96 ? -7.151 10.460 -8.948 1.00 89.88 96 ASP A O 1
ATOM 766 N N . PHE A 1 97 ? -6.595 9.281 -10.768 1.00 85.56 97 PHE A N 1
ATOM 767 C CA . PHE A 1 97 ? -5.945 10.381 -11.496 1.00 85.56 97 PHE A CA 1
ATOM 768 C C . PHE A 1 97 ? -6.783 11.664 -11.576 1.00 85.56 97 PHE A C 1
ATOM 770 O O . PHE A 1 97 ? -6.252 12.761 -11.473 1.00 85.56 97 PHE A O 1
ATOM 777 N N . LYS A 1 98 ? -8.107 11.548 -11.732 1.00 84.62 98 LYS A N 1
ATOM 778 C CA . LYS A 1 98 ? -8.993 12.724 -11.791 1.00 84.62 98 LYS A CA 1
ATOM 779 C C . LYS A 1 98 ? -9.227 13.375 -10.424 1.00 84.62 98 LYS A C 1
ATOM 781 O O . LYS A 1 98 ? -9.617 14.536 -10.373 1.00 84.62 98 LYS A O 1
ATOM 786 N N . THR A 1 99 ? -9.043 12.620 -9.343 1.00 83.94 99 THR A N 1
ATOM 787 C CA . THR A 1 99 ? -9.309 13.049 -7.961 1.00 83.94 99 THR A CA 1
ATOM 788 C C . THR A 1 99 ? -8.150 13.850 -7.389 1.00 83.94 99 THR A C 1
ATOM 790 O O . THR A 1 99 ? -8.366 14.734 -6.565 1.00 83.94 99 THR A O 1
ATOM 793 N N . TYR A 1 100 ? -6.933 13.548 -7.838 1.00 72.75 100 TYR A N 1
ATOM 794 C CA . TYR A 1 100 ? -5.725 14.288 -7.511 1.00 72.75 100 TYR A CA 1
ATOM 795 C C . TYR A 1 100 ? -5.387 15.192 -8.691 1.00 72.75 100 TYR A C 1
ATOM 797 O O . TYR A 1 100 ? -4.575 14.803 -9.531 1.00 72.75 100 TYR A O 1
ATOM 805 N N . PRO A 1 101 ? -6.025 16.375 -8.814 1.00 65.19 101 PRO A N 1
ATOM 806 C CA . PRO A 1 101 ? -5.533 17.355 -9.759 1.00 65.19 101 PRO A CA 1
ATOM 807 C C . PRO A 1 101 ? -4.068 17.627 -9.401 1.00 65.19 101 PRO A C 1
ATOM 809 O O . PRO A 1 101 ? -3.745 17.683 -8.210 1.00 65.19 101 PRO A O 1
ATOM 812 N N . PRO A 1 102 ? -3.181 17.768 -10.393 1.00 61.66 102 PRO A N 1
ATOM 813 C CA . PRO A 1 102 ? -1.781 18.040 -10.125 1.00 61.66 102 PRO A CA 1
ATOM 814 C C . PRO A 1 102 ? -1.699 19.292 -9.262 1.00 61.66 102 PRO A C 1
ATOM 816 O O . PRO A 1 102 ? -2.043 20.384 -9.712 1.00 61.66 102 PRO A O 1
ATOM 819 N N . SER A 1 103 ? -1.257 19.123 -8.015 1.00 56.06 103 SER A N 1
ATOM 820 C CA . SER A 1 103 ? -1.022 20.223 -7.075 1.00 56.06 103 SER A CA 1
ATOM 821 C C . SER A 1 103 ? -0.028 21.230 -7.668 1.00 56.06 103 SER A C 1
ATOM 823 O O . SER A 1 103 ? -0.052 22.404 -7.314 1.00 56.06 103 SER A O 1
ATOM 825 N N . TYR A 1 104 ? 0.789 20.767 -8.625 1.00 47.78 104 TYR A N 1
ATOM 826 C CA . TYR A 1 104 ? 1.778 21.527 -9.378 1.00 47.78 104 TYR A CA 1
ATOM 827 C C . TYR A 1 104 ? 1.821 21.062 -10.844 1.00 47.78 104 TYR A C 1
ATOM 829 O O . TYR A 1 104 ? 2.752 20.386 -11.271 1.00 47.78 104 TYR A O 1
ATOM 837 N N . ALA A 1 105 ? 0.805 21.396 -11.642 1.00 38.22 105 ALA A N 1
ATOM 838 C CA . ALA A 1 105 ? 0.969 21.367 -13.095 1.00 38.22 105 ALA A CA 1
ATOM 839 C C . ALA A 1 105 ? 1.619 22.677 -13.549 1.00 38.22 105 ALA A C 1
ATOM 841 O O . ALA A 1 105 ? 0.974 23.722 -13.521 1.00 38.22 105 ALA A O 1
ATOM 842 N N . VAL A 1 106 ? 2.851 22.619 -14.054 1.00 41.12 106 VAL A N 1
ATOM 843 C CA . VAL A 1 106 ? 3.252 23.538 -15.126 1.00 41.12 106 VAL A CA 1
ATOM 844 C C . VAL A 1 106 ? 3.285 22.711 -16.400 1.00 41.12 106 VAL A C 1
ATOM 846 O O . VAL A 1 106 ? 4.128 21.837 -16.571 1.00 41.12 106 VAL A O 1
ATOM 849 N N . ALA A 1 107 ? 2.303 22.936 -17.270 1.00 34.59 107 ALA A N 1
ATOM 850 C CA . ALA A 1 107 ? 2.237 22.287 -18.569 1.00 34.59 107 ALA A CA 1
ATOM 851 C C . ALA A 1 107 ? 3.408 22.762 -19.448 1.00 34.59 107 ALA A C 1
ATOM 853 O O . ALA A 1 107 ? 3.423 23.906 -19.900 1.00 34.59 107 ALA A O 1
ATOM 854 N N . GLY A 1 108 ? 4.380 21.883 -19.693 1.00 34.12 108 GLY A N 1
ATOM 855 C CA . GLY A 1 108 ? 5.344 22.022 -20.784 1.00 34.12 108 GLY A CA 1
ATOM 856 C C . GLY A 1 108 ? 4.724 21.551 -22.102 1.00 34.12 108 GLY A C 1
ATOM 857 O O . GLY A 1 108 ? 3.931 20.611 -22.114 1.00 34.12 108 GLY A O 1
ATOM 858 N N . LYS A 1 109 ? 5.043 22.230 -23.210 1.00 36.59 109 LYS A N 1
ATOM 859 C CA . LYS A 1 109 ? 4.344 22.104 -24.503 1.00 36.59 109 LYS A CA 1
ATOM 860 C C . LYS A 1 109 ? 4.459 20.742 -25.212 1.00 36.59 109 LYS A C 1
ATOM 862 O O . LYS A 1 109 ? 3.672 20.530 -26.125 1.00 36.59 109 LYS A O 1
ATOM 867 N N . ASP A 1 110 ? 5.317 19.814 -24.779 1.00 36.78 110 ASP A N 1
ATOM 868 C CA . ASP A 1 110 ? 5.690 18.633 -25.584 1.00 36.78 110 ASP A CA 1
ATOM 869 C C . ASP A 1 110 ? 5.705 17.293 -24.811 1.00 36.78 110 ASP A C 1
ATOM 871 O O . ASP A 1 110 ? 6.552 16.431 -25.031 1.00 36.78 110 ASP A O 1
ATOM 875 N N . GLY A 1 111 ? 4.725 17.073 -23.928 1.00 37.19 111 GLY A N 1
ATOM 876 C CA . GLY A 1 111 ? 4.598 15.828 -23.153 1.00 37.19 111 GLY A CA 1
ATOM 877 C C . GLY A 1 111 ? 5.118 15.963 -21.720 1.00 37.19 111 GLY A C 1
ATOM 878 O O . GLY A 1 111 ? 5.777 16.939 -21.380 1.00 37.19 111 GLY A O 1
ATOM 879 N N . LEU A 1 112 ? 4.722 15.025 -20.848 1.00 38.06 112 LEU A N 1
ATOM 880 C CA . LEU A 1 112 ? 4.961 15.080 -19.398 1.00 38.06 112 LEU A CA 1
ATOM 881 C C . LEU A 1 112 ? 6.468 15.025 -19.068 1.00 38.06 112 LEU A C 1
ATOM 883 O O . LEU A 1 112 ? 7.020 13.961 -18.797 1.00 38.06 112 LEU A O 1
ATOM 887 N N . GLU A 1 113 ? 7.130 16.177 -19.053 1.00 34.53 113 GLU A N 1
ATOM 888 C CA . GLU A 1 113 ? 8.417 16.352 -18.387 1.00 34.53 113 GLU A CA 1
ATOM 889 C C . GLU A 1 113 ? 8.180 16.793 -16.940 1.00 34.53 113 GLU A C 1
ATOM 891 O O . GLU A 1 113 ? 7.633 17.860 -16.661 1.00 34.53 113 GLU A O 1
ATOM 896 N N . ILE A 1 114 ? 8.581 15.934 -16.002 1.00 45.91 114 ILE A N 1
ATOM 897 C CA . ILE A 1 114 ? 8.558 16.208 -14.565 1.00 45.91 114 ILE A CA 1
ATOM 898 C C . ILE A 1 114 ? 9.756 17.116 -14.264 1.00 45.91 114 ILE A C 1
ATOM 900 O O . ILE A 1 114 ? 10.893 16.653 -14.159 1.00 45.91 114 ILE A O 1
ATOM 904 N N . SER A 1 115 ? 9.522 18.423 -14.151 1.00 35.97 115 SER A N 1
ATOM 905 C CA . SER A 1 115 ? 10.556 19.367 -13.732 1.00 35.97 115 SER A CA 1
ATOM 906 C C . SER A 1 115 ? 10.918 19.123 -12.266 1.00 35.97 115 SER A C 1
ATOM 908 O O . SER A 1 115 ? 10.068 19.251 -11.385 1.00 35.97 115 SER A O 1
ATOM 910 N N . ARG A 1 116 ? 12.188 18.783 -12.009 1.00 45.81 116 ARG A N 1
ATOM 911 C CA . ARG A 1 116 ? 12.778 18.720 -10.665 1.00 45.81 116 ARG A CA 1
ATOM 912 C C . ARG A 1 116 ? 12.474 20.005 -9.890 1.00 45.81 116 ARG A C 1
ATOM 914 O O . ARG A 1 116 ? 12.930 21.073 -10.280 1.00 45.81 116 ARG A O 1
ATOM 921 N N . GLY A 1 117 ? 11.786 19.858 -8.764 1.00 34.81 117 GLY A N 1
ATOM 922 C CA . GLY A 1 117 ? 11.752 20.822 -7.668 1.00 34.81 117 GLY A CA 1
ATOM 923 C C . GLY A 1 117 ? 12.365 20.196 -6.419 1.00 34.81 117 GLY A C 1
ATOM 924 O O . GLY A 1 117 ? 11.675 20.011 -5.427 1.00 34.81 117 GLY A O 1
ATOM 925 N N . MET A 1 118 ? 13.635 19.785 -6.501 1.00 38.69 118 MET A N 1
ATOM 926 C CA . MET A 1 118 ? 14.474 19.560 -5.322 1.00 38.69 118 MET A CA 1
ATOM 927 C C . MET A 1 118 ? 15.098 20.907 -4.987 1.00 38.69 118 MET A C 1
ATOM 929 O O . MET A 1 118 ? 16.054 21.282 -5.649 1.00 38.69 118 MET A O 1
ATOM 933 N N . ASP A 1 119 ? 14.518 21.605 -4.018 1.00 36.12 119 ASP A N 1
ATOM 934 C CA . ASP A 1 119 ? 15.203 22.560 -3.144 1.00 36.12 119 ASP A CA 1
ATOM 935 C C . ASP A 1 119 ? 14.408 22.623 -1.828 1.00 36.12 119 ASP A C 1
ATOM 937 O O . ASP A 1 119 ? 13.628 23.545 -1.580 1.00 36.12 119 ASP A O 1
ATOM 941 N N . ALA A 1 120 ? 14.567 21.570 -1.022 1.00 32.84 120 ALA A N 1
ATOM 942 C CA . ALA A 1 120 ? 14.348 21.536 0.424 1.00 32.84 120 ALA A CA 1
ATOM 943 C C . ALA A 1 120 ? 15.178 20.394 1.026 1.00 32.84 120 ALA A C 1
ATOM 945 O O . ALA A 1 120 ? 15.157 19.285 0.441 1.00 32.84 120 ALA A O 1
#

Secondary structure (DSSP, 8-state):
-PPPP--HHHHHHHHHHHHT-SS--SS---THHHHHHHHHHS-EE-----SSS-HHHHHHHHHHSS--THHHHHHHHTTSEEEEESSSEEEEEGGGTTTS--TT----TTS---------

Sequence (120 aa):
MSLPYLSLSQARCLHLAAQGLLKKPRRNALPGDVLAAISRMALLQIDTINVVARSPYLVLFSRLGSYPQAWLDEALRRGELMEYWAHEACFLPRRDFKTYPPSYAVAGKDGLEISRGMDA

Radius of gyration: 16.96 Å; chains: 1; bounding box: 47×39×47 Å

InterPro domains:
  IPR009351 DNA glycosylase AlkZ-like [PF06224] (38-102)

Foldseek 3Di:
DDDDDDDPVRVVCVVCVLQQQNDDDPDADDLCVLLVNCVSVQWAAFDPDQPPHTRSVVSSCSRRPDDDPCSVVVCVVVVQWDQDAAVHTTIGGPVCCVVRDRPDDPDDPPDDDDDDPPDD